Protein AF-A0A3B9PIR7-F1 (afdb_monomer)

Solvent-accessible surface area (backbone atoms only — not comparable to full-atom values): 10077 Å² total; per-residue (Å²): 109,66,64,75,76,60,50,92,58,45,81,42,47,51,90,46,69,70,57,52,53,54,52,47,62,72,46,40,85,74,32,78,89,48,90,33,73,44,80,39,46,47,68,60,40,56,48,48,56,42,52,54,45,38,51,50,47,37,39,29,26,54,31,34,53,49,38,59,48,19,64,75,73,74,49,60,49,67,60,51,41,52,62,55,22,70,40,82,92,65,32,71,71,61,47,67,54,66,62,50,86,52,36,73,58,45,60,51,38,41,50,50,50,45,50,52,30,52,76,72,74,39,88,55,65,68,55,54,49,33,51,52,48,30,62,52,30,58,46,46,64,58,53,51,52,22,56,75,59,76,30,66,76,65,49,66,92,60,88,79,88,78,89,80,77,35,55,50,88,98,54,83,55,71,74

Secondary structure (DSSP, 8-state):
-HHHHS-S-EEEE-S-HHHHHHHHHHHHHHHSSS--EEEE-HHHHHHHHHHHHHHHHHHHHHHHHHHHHHHHHT--HHHHHHHHHTSTTT-STT---SS---TTTHHHHHHHHHHHHHHTT---HHHHHHHHHHHHHHHHHHHHHHHHTTSSGGGTT--------SSSTT-----

pLDDT: mean 95.93, std 3.44, range [77.31, 98.69]

Mean predicted aligned error: 3.72 Å

Nearest PDB structures (foldseek):
  2y0c-assembly2_C  TM=9.720E-01  e=5.380E-18  Burkholderia cepacia
  2y0e-assembly1_C  TM=9.718E-01  e=9.552E-18  Burkholderia cepacia
  2y0e-assembly1_D  TM=9.723E-01  e=2.844E-17  Burkholderia cepacia
  3gg2-assembly1_D  TM=9.904E-01  e=7.994E-17  Porphyromonas gingivalis
  3gg2-assembly1_A  TM=9.908E-01  e=1.892E-16  Porphyromonas gingivalis

Structure (mmCIF, N/CA/C/O backbone):
data_AF-A0A3B9PIR7-F1
#
_entry.id   AF-A0A3B9PIR7-F1
#
loop_
_atom_site.group_PDB
_atom_site.id
_atom_site.type_symbol
_atom_site.label_atom_id
_atom_site.label_alt_id
_atom_site.label_comp_id
_atom_site.label_asym_id
_atom_site.label_entity_id
_atom_site.label_seq_id
_atom_site.pdbx_PDB_ins_code
_atom_site.Cartn_x
_atom_site.Cartn_y
_atom_site.Cartn_z
_atom_site.occupancy
_atom_site.B_iso_or_equiv
_atom_site.auth_seq_id
_atom_site.auth_comp_id
_atom_site.auth_asym_id
_atom_site.auth_atom_id
_atom_site.pdbx_PDB_model_num
ATOM 1 N N . VAL A 1 1 ? 14.258 11.961 -1.220 1.00 79.81 1 VAL A N 1
ATOM 2 C CA . VAL A 1 1 ? 15.704 11.982 -1.566 1.00 79.81 1 VAL A CA 1
ATOM 3 C C . VAL A 1 1 ? 16.405 10.695 -1.140 1.00 79.81 1 VAL A C 1
ATOM 5 O O . VAL A 1 1 ? 17.019 10.078 -1.998 1.00 79.81 1 VAL A O 1
ATOM 8 N N . GLY A 1 2 ? 16.275 10.247 0.118 1.00 88.31 2 GLY A N 1
ATOM 9 C CA . GLY A 1 2 ? 16.902 9.003 0.605 1.00 88.31 2 GLY A CA 1
ATOM 10 C C . GLY A 1 2 ? 16.645 7.773 -0.275 1.00 88.31 2 GLY A C 1
ATOM 11 O O . GLY A 1 2 ? 17.601 7.190 -0.775 1.00 88.31 2 GLY A O 1
ATOM 12 N N . ASP A 1 3 ? 15.376 7.461 -0.552 1.00 88.00 3 ASP A N 1
ATOM 13 C CA . ASP A 1 3 ? 14.978 6.298 -1.368 1.00 88.00 3 ASP A CA 1
ATOM 14 C C . ASP A 1 3 ? 15.551 6.320 -2.794 1.00 88.00 3 ASP A C 1
ATOM 16 O O . ASP A 1 3 ? 15.823 5.274 -3.374 1.00 88.00 3 ASP A O 1
ATOM 20 N N . PHE A 1 4 ? 15.754 7.513 -3.364 1.00 91.81 4 PHE A N 1
ATOM 21 C CA . PHE A 1 4 ? 16.355 7.664 -4.691 1.00 91.81 4 PHE A CA 1
ATOM 22 C C . PHE A 1 4 ? 17.873 7.458 -4.653 1.00 91.81 4 PHE A C 1
ATOM 24 O O . PHE A 1 4 ? 18.428 6.831 -5.546 1.00 91.81 4 PHE A O 1
ATOM 31 N N . LEU A 1 5 ? 18.547 7.977 -3.619 1.00 90.94 5 LEU A N 1
ATOM 32 C CA . LEU A 1 5 ? 20.002 7.862 -3.479 1.00 90.94 5 LEU A CA 1
ATOM 33 C C . LEU A 1 5 ? 20.456 6.469 -3.022 1.00 90.94 5 LEU A C 1
ATOM 35 O O . LEU A 1 5 ? 21.606 6.098 -3.245 1.00 90.94 5 LEU A O 1
ATOM 39 N N . LYS A 1 6 ? 19.574 5.708 -2.367 1.00 90.31 6 LYS A N 1
ATOM 40 C CA . LYS A 1 6 ? 19.835 4.349 -1.876 1.00 90.31 6 LYS A CA 1
ATOM 41 C C . LYS A 1 6 ? 18.678 3.409 -2.249 1.00 90.31 6 LYS A C 1
ATOM 43 O O . LYS A 1 6 ? 17.987 2.924 -1.356 1.00 90.31 6 LYS A O 1
ATOM 48 N N . PRO A 1 7 ? 18.441 3.156 -3.547 1.00 93.81 7 PRO A N 1
ATOM 49 C CA . PRO A 1 7 ? 17.314 2.339 -3.977 1.00 93.81 7 PRO A CA 1
ATOM 50 C C . PRO A 1 7 ? 17.585 0.864 -3.688 1.00 93.81 7 PRO A C 1
ATOM 52 O O . PRO A 1 7 ? 18.699 0.399 -3.912 1.00 93.81 7 PRO A O 1
ATOM 55 N N . ASP A 1 8 ? 16.583 0.085 -3.279 1.00 93.50 8 ASP A N 1
ATOM 56 C CA . ASP A 1 8 ? 16.753 -1.374 -3.132 1.00 93.50 8 ASP A CA 1
ATOM 57 C C . ASP A 1 8 ? 17.114 -2.043 -4.467 1.00 93.50 8 ASP A C 1
ATOM 59 O O . ASP A 1 8 ? 17.916 -2.970 -4.516 1.00 93.50 8 ASP A O 1
ATOM 63 N N . ARG A 1 9 ? 16.523 -1.541 -5.556 1.00 95.75 9 ARG A N 1
ATOM 64 C CA . ARG A 1 9 ? 16.697 -1.982 -6.944 1.00 95.75 9 ARG A CA 1
ATOM 65 C C . ARG A 1 9 ? 16.310 -0.863 -7.908 1.00 95.75 9 ARG A C 1
ATOM 67 O O . ARG A 1 9 ? 15.486 -0.014 -7.565 1.00 95.75 9 ARG A O 1
ATOM 74 N N . ILE A 1 10 ? 16.855 -0.902 -9.117 1.00 97.44 10 ILE A N 1
ATOM 75 C CA . ILE A 1 10 ? 16.561 0.013 -10.225 1.00 97.44 10 ILE A CA 1
ATOM 76 C C . ILE A 1 10 ? 16.001 -0.832 -11.372 1.00 97.44 10 ILE A C 1
ATOM 78 O O . ILE A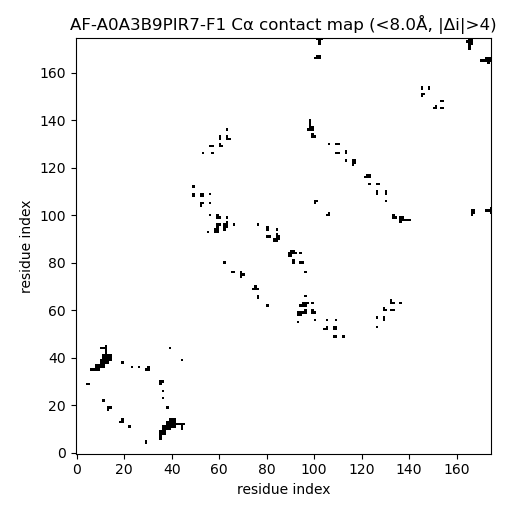 1 10 ? 16.698 -1.690 -11.900 1.00 97.44 10 ILE A O 1
ATOM 82 N N . ILE A 1 11 ? 14.741 -0.616 -11.751 1.00 98.19 11 ILE A N 1
ATOM 83 C CA . ILE A 1 11 ? 14.084 -1.367 -12.833 1.00 98.19 11 ILE A CA 1
ATOM 84 C C . ILE A 1 11 ? 14.142 -0.549 -14.121 1.00 98.19 11 ILE A C 1
ATOM 86 O O . ILE A 1 11 ? 13.707 0.602 -14.127 1.00 98.19 11 ILE A O 1
ATOM 90 N N . ILE A 1 12 ? 14.650 -1.139 -15.206 1.00 98.31 12 ILE A N 1
ATOM 91 C CA . ILE A 1 12 ? 14.784 -0.464 -16.502 1.00 98.31 12 ILE A CA 1
ATOM 92 C C . ILE A 1 12 ? 14.193 -1.334 -17.609 1.00 98.31 12 ILE A C 1
ATOM 94 O O . ILE A 1 12 ? 14.676 -2.430 -17.890 1.00 98.31 12 ILE A O 1
ATOM 98 N N . GLY A 1 13 ? 13.148 -0.817 -18.256 1.00 98.31 13 GLY A N 1
ATOM 99 C CA . GLY A 1 13 ? 12.504 -1.442 -19.407 1.00 98.31 13 GLY A CA 1
ATOM 100 C C . GLY A 1 13 ? 13.121 -0.970 -20.720 1.00 98.31 13 GLY A C 1
ATOM 101 O O . GLY A 1 13 ? 13.002 0.203 -21.062 1.00 98.31 13 GLY A O 1
ATOM 102 N N . THR A 1 14 ? 13.762 -1.854 -21.483 1.00 97.88 14 THR A N 1
ATOM 103 C CA . THR A 1 14 ? 14.281 -1.528 -22.821 1.00 97.88 14 THR A CA 1
ATOM 104 C C . THR A 1 14 ? 14.459 -2.780 -23.677 1.00 97.88 14 THR A C 1
ATOM 106 O O . THR A 1 14 ? 14.715 -3.867 -23.173 1.00 97.88 14 THR A O 1
ATOM 109 N N . ARG A 1 15 ? 14.340 -2.622 -24.999 1.00 95.94 15 ARG A N 1
ATOM 110 C CA . ARG A 1 15 ? 14.776 -3.621 -25.996 1.00 95.94 15 ARG A CA 1
ATOM 111 C C . ARG A 1 15 ? 15.986 -3.153 -26.811 1.00 95.94 15 ARG A C 1
ATOM 113 O O . ARG A 1 15 ? 16.498 -3.896 -27.638 1.00 95.94 15 ARG A O 1
ATOM 120 N N . SER A 1 16 ? 16.423 -1.908 -26.613 1.00 97.94 16 SER A N 1
ATOM 121 C CA . SER A 1 16 ? 17.550 -1.311 -27.328 1.00 97.94 16 SER A CA 1
ATOM 122 C C . SER A 1 16 ? 18.837 -1.529 -26.544 1.00 97.94 16 SER A C 1
ATOM 124 O O . SER A 1 16 ? 18.976 -1.003 -25.437 1.00 97.94 16 SER A O 1
ATOM 126 N N . ALA A 1 17 ? 19.789 -2.248 -27.144 1.00 97.00 17 ALA A N 1
ATOM 127 C CA . ALA A 1 17 ? 21.108 -2.480 -26.554 1.00 97.00 17 ALA A CA 1
ATOM 128 C C . ALA A 1 17 ? 21.843 -1.156 -26.278 1.00 97.00 17 ALA A C 1
ATOM 130 O O . ALA A 1 17 ? 22.407 -0.967 -25.205 1.00 97.00 17 ALA A O 1
ATOM 131 N N . LYS A 1 18 ? 21.728 -0.187 -27.198 1.00 97.88 18 LYS A N 1
ATOM 132 C CA . LYS A 1 18 ? 22.282 1.164 -27.029 1.00 97.88 18 LYS A CA 1
ATOM 133 C C . LYS A 1 18 ? 21.681 1.881 -25.818 1.00 97.88 18 LYS A C 1
ATOM 135 O O . LYS A 1 18 ? 22.400 2.523 -25.063 1.00 97.88 18 LYS A O 1
ATOM 140 N N . ALA A 1 19 ? 20.362 1.794 -25.628 1.00 97.62 19 ALA A N 1
ATOM 141 C CA . ALA A 1 19 ? 19.724 2.395 -24.459 1.00 97.62 19 ALA A CA 1
ATOM 142 C C . ALA A 1 19 ? 20.150 1.682 -23.169 1.00 97.62 19 ALA A C 1
ATOM 144 O O . ALA A 1 19 ? 20.436 2.343 -22.180 1.00 97.62 19 ALA A O 1
ATOM 145 N N . GLN A 1 20 ? 20.250 0.351 -23.185 1.00 97.25 20 GLN A N 1
ATOM 146 C CA . GLN A 1 20 ? 20.722 -0.429 -22.041 1.00 97.25 20 GLN A CA 1
ATOM 147 C C . GLN A 1 20 ? 22.139 -0.024 -21.609 1.00 97.25 20 GLN A C 1
ATOM 149 O O . GLN A 1 20 ? 22.366 0.194 -20.422 1.00 97.25 20 GLN A O 1
ATOM 154 N N . GLU A 1 21 ? 23.066 0.136 -22.556 1.00 97.06 21 GLU A N 1
ATOM 155 C CA . GLU A 1 21 ? 24.434 0.594 -22.287 1.00 97.06 21 GLU A CA 1
ATOM 156 C C . GLU A 1 21 ? 24.450 1.991 -21.651 1.00 97.06 21 GLU A C 1
ATOM 158 O O . GLU A 1 21 ? 25.035 2.181 -20.586 1.00 97.06 21 GLU A O 1
ATOM 163 N N . ARG A 1 22 ? 23.712 2.947 -22.230 1.00 97.88 22 ARG A N 1
ATOM 164 C CA . ARG A 1 22 ? 23.616 4.316 -21.694 1.00 97.88 22 ARG A CA 1
ATOM 165 C C . ARG A 1 22 ? 22.991 4.378 -20.307 1.00 97.88 22 ARG A C 1
ATOM 167 O O . ARG A 1 22 ? 23.442 5.144 -19.462 1.00 97.88 22 ARG A O 1
ATOM 174 N N . MET A 1 23 ? 21.969 3.569 -20.050 1.00 97.62 23 MET A N 1
ATOM 175 C CA . MET A 1 23 ? 21.345 3.511 -18.731 1.00 97.62 23 MET A CA 1
ATOM 176 C C . MET A 1 23 ? 22.249 2.829 -17.696 1.00 97.62 23 MET A C 1
ATOM 178 O O . MET A 1 23 ? 22.210 3.202 -16.524 1.00 97.62 23 MET A O 1
ATOM 182 N N . ARG A 1 24 ? 23.077 1.861 -18.113 1.00 95.38 24 ARG A N 1
ATOM 183 C CA . ARG A 1 24 ? 24.090 1.241 -17.247 1.00 95.38 24 ARG A CA 1
ATOM 184 C C . ARG A 1 24 ? 25.159 2.263 -16.853 1.00 95.38 24 ARG A C 1
ATOM 186 O O . ARG A 1 24 ? 25.457 2.357 -15.670 1.00 95.38 24 ARG A O 1
ATOM 193 N N . GLU A 1 25 ? 25.656 3.051 -17.807 1.00 95.81 25 GLU A N 1
ATOM 194 C CA . GLU A 1 25 ? 26.590 4.164 -17.567 1.00 95.81 25 GLU A CA 1
ATOM 195 C C . GLU A 1 25 ? 25.986 5.193 -16.594 1.00 95.81 25 GLU A C 1
ATOM 197 O O . GLU A 1 25 ? 26.584 5.521 -15.571 1.00 95.81 25 GLU A O 1
ATOM 202 N N . LEU A 1 26 ? 24.746 5.631 -16.843 1.00 96.75 26 LEU A N 1
ATOM 203 C CA . LEU A 1 26 ? 24.058 6.615 -16.001 1.00 96.75 26 LEU A CA 1
ATOM 204 C C . LEU A 1 26 ? 23.897 6.157 -14.541 1.00 96.75 26 LEU A C 1
ATOM 206 O O . LEU A 1 26 ? 24.065 6.956 -13.619 1.00 96.75 26 LEU A O 1
ATOM 210 N N . TYR A 1 27 ? 23.541 4.888 -14.320 1.00 96.31 27 TYR A N 1
ATOM 211 C CA . TYR A 1 27 ? 23.280 4.358 -12.979 1.00 96.31 27 TYR A CA 1
ATOM 212 C C . TYR A 1 27 ? 24.481 3.660 -12.331 1.00 96.31 27 TYR A C 1
ATOM 214 O O . TYR A 1 27 ? 24.372 3.225 -11.182 1.00 96.31 27 TYR A O 1
ATOM 222 N N . GLU A 1 28 ? 25.632 3.579 -12.998 1.00 93.56 28 GLU A N 1
ATOM 223 C CA . GLU A 1 28 ? 26.856 2.970 -12.462 1.00 93.56 28 GLU A CA 1
ATOM 224 C C . GLU A 1 28 ? 27.205 3.448 -11.035 1.00 93.56 28 GLU A C 1
ATOM 226 O O . GLU A 1 28 ? 27.468 2.592 -10.181 1.00 93.56 28 GLU A O 1
ATOM 231 N N . PRO A 1 29 ? 27.114 4.754 -10.684 1.00 92.75 29 PRO A N 1
ATOM 232 C CA . PRO A 1 29 ? 27.440 5.221 -9.334 1.00 92.75 29 PRO A CA 1
ATOM 233 C C . PRO A 1 29 ? 26.601 4.573 -8.222 1.00 92.75 29 PRO A C 1
ATOM 235 O O . PRO A 1 29 ? 27.077 4.440 -7.095 1.00 92.75 29 PRO A O 1
ATOM 238 N N . PHE A 1 30 ? 25.380 4.128 -8.535 1.00 90.88 30 PHE A N 1
ATOM 239 C CA . PHE A 1 30 ? 24.471 3.472 -7.591 1.00 90.88 30 PHE A CA 1
ATOM 240 C C . PHE A 1 30 ? 24.688 1.952 -7.495 1.00 90.88 30 PHE A C 1
ATOM 242 O O . PHE A 1 30 ? 24.167 1.321 -6.575 1.00 90.88 30 PHE A O 1
ATOM 249 N N . ASN A 1 31 ? 25.467 1.360 -8.409 1.00 87.81 31 ASN A N 1
ATOM 250 C CA . ASN A 1 31 ? 25.715 -0.086 -8.487 1.00 87.81 31 ASN A CA 1
ATOM 251 C C . ASN A 1 31 ? 27.107 -0.510 -7.973 1.00 87.81 31 ASN A C 1
ATOM 253 O O . ASN A 1 31 ? 27.417 -1.696 -7.982 1.00 87.81 31 ASN A O 1
ATOM 257 N N . ARG A 1 32 ? 27.944 0.422 -7.489 1.00 81.00 32 ARG A N 1
ATOM 258 C CA . ARG A 1 32 ? 29.348 0.144 -7.105 1.00 81.00 32 ARG A CA 1
ATOM 259 C C . ARG A 1 32 ? 29.530 -0.983 -6.084 1.00 81.00 32 ARG A C 1
ATOM 261 O O . ARG A 1 32 ? 30.510 -1.710 -6.156 1.00 81.00 32 ARG A O 1
ATOM 268 N N . ASN A 1 33 ? 28.602 -1.112 -5.135 1.00 77.31 33 ASN A N 1
ATOM 269 C CA . ASN A 1 33 ? 28.703 -2.112 -4.068 1.00 77.31 33 ASN A CA 1
ATOM 270 C C . ASN A 1 33 ? 27.910 -3.390 -4.373 1.00 77.31 33 ASN A C 1
ATOM 272 O O . ASN A 1 33 ? 28.247 -4.445 -3.856 1.00 77.31 33 ASN A O 1
ATOM 276 N N . HIS A 1 34 ? 26.815 -3.276 -5.128 1.00 84.12 34 HIS A N 1
ATOM 277 C CA . HIS A 1 34 ? 25.890 -4.366 -5.443 1.00 84.12 34 HIS A CA 1
ATOM 278 C C . HIS A 1 34 ? 25.212 -4.047 -6.779 1.00 84.12 34 HIS A C 1
ATOM 280 O O . HIS A 1 34 ? 24.760 -2.913 -6.964 1.00 84.12 34 HIS A O 1
ATOM 286 N N . GLU A 1 35 ? 25.087 -5.030 -7.675 1.00 89.06 35 GLU A N 1
ATO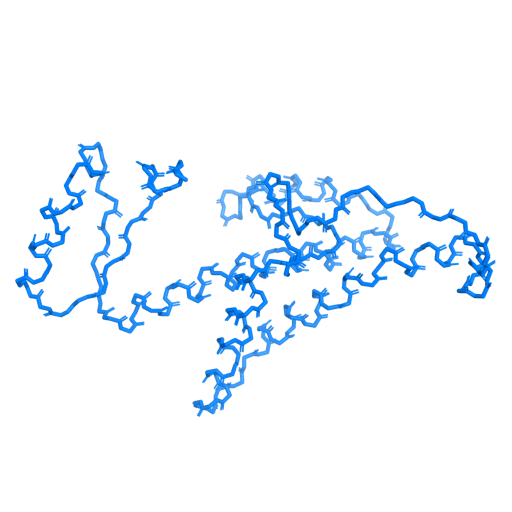M 287 C CA . GLU A 1 35 ? 24.276 -4.876 -8.886 1.00 89.06 35 GLU A CA 1
ATOM 288 C C . GLU A 1 35 ? 22.797 -4.768 -8.481 1.00 89.06 35 GLU A C 1
ATOM 290 O O . GLU A 1 35 ? 22.174 -5.728 -8.034 1.00 89.06 35 GLU A O 1
ATOM 295 N N . ARG A 1 36 ? 22.254 -3.552 -8.573 1.00 92.69 36 ARG A N 1
ATOM 296 C CA . ARG A 1 36 ? 20.866 -3.204 -8.225 1.00 92.69 36 ARG A CA 1
ATOM 297 C C . ARG A 1 36 ? 19.999 -3.009 -9.462 1.00 92.69 36 ARG A C 1
ATOM 299 O O . ARG A 1 36 ? 18.780 -2.914 -9.344 1.00 92.69 36 ARG A O 1
ATOM 306 N N . THR A 1 37 ? 20.618 -2.889 -10.633 1.00 95.94 37 THR A N 1
ATOM 307 C CA . THR A 1 37 ? 19.927 -2.592 -11.888 1.00 95.94 37 THR A CA 1
ATOM 308 C C . THR A 1 37 ? 19.426 -3.867 -12.538 1.00 95.94 37 THR A C 1
ATOM 310 O O . THR A 1 37 ? 20.197 -4.778 -12.814 1.00 95.94 37 THR A O 1
ATOM 313 N N . MET A 1 38 ? 18.131 -3.909 -12.821 1.00 96.62 38 MET A N 1
ATOM 314 C CA . MET A 1 38 ? 17.466 -5.029 -13.471 1.00 96.62 38 MET A CA 1
ATOM 315 C C . MET A 1 38 ? 16.918 -4.560 -14.814 1.00 96.62 38 MET A C 1
ATOM 317 O O . MET A 1 38 ? 16.012 -3.723 -14.871 1.00 96.62 38 MET A O 1
ATOM 321 N N . PHE A 1 39 ? 17.473 -5.107 -15.893 1.00 97.19 39 PHE A N 1
ATOM 322 C CA . PHE A 1 39 ? 16.979 -4.873 -17.243 1.00 97.19 39 PHE A CA 1
ATOM 323 C C . PHE A 1 39 ? 15.914 -5.905 -17.607 1.00 97.19 39 PHE A C 1
ATOM 325 O O . PHE A 1 39 ? 16.074 -7.096 -17.350 1.00 97.19 39 PHE A O 1
ATOM 332 N N . MET A 1 40 ? 14.830 -5.440 -18.217 1.00 98.12 40 MET A N 1
ATOM 333 C CA . MET A 1 40 ? 13.733 -6.266 -18.723 1.00 98.12 40 MET A CA 1
ATOM 334 C C . MET A 1 40 ? 13.081 -5.580 -19.926 1.00 98.12 40 MET A C 1
ATOM 336 O O . MET A 1 40 ? 13.462 -4.466 -20.293 1.00 98.12 40 MET A O 1
ATOM 340 N N . ASP A 1 41 ? 12.097 -6.216 -20.562 1.00 97.94 41 ASP A N 1
ATOM 341 C CA . ASP A 1 41 ? 11.338 -5.540 -21.611 1.00 97.94 41 ASP A CA 1
ATOM 342 C C . ASP A 1 41 ? 10.408 -4.460 -21.027 1.00 97.94 41 ASP A C 1
ATOM 344 O O . ASP A 1 41 ? 10.059 -4.470 -19.845 1.00 97.94 41 ASP A O 1
ATOM 348 N N . VAL A 1 42 ? 10.007 -3.511 -21.875 1.00 98.31 42 VAL A N 1
ATOM 349 C CA . VAL A 1 42 ? 9.232 -2.328 -21.468 1.00 98.31 42 VAL A CA 1
ATOM 350 C C . VAL A 1 42 ? 7.939 -2.708 -20.741 1.00 98.31 42 VAL A C 1
ATOM 352 O O . VAL A 1 42 ? 7.681 -2.173 -19.665 1.00 98.31 42 VAL A O 1
ATOM 355 N N . LYS A 1 43 ? 7.177 -3.681 -21.261 1.00 97.69 43 LYS A N 1
ATOM 356 C CA . LYS A 1 43 ? 5.888 -4.066 -20.667 1.00 97.69 43 LYS A CA 1
ATOM 357 C C . LYS A 1 43 ? 6.076 -4.706 -19.293 1.00 97.69 43 LYS A C 1
ATOM 359 O O . LYS A 1 43 ? 5.311 -4.425 -18.373 1.00 97.69 43 LYS A O 1
ATOM 364 N N . SER A 1 44 ? 7.117 -5.525 -19.129 1.00 98.31 44 SER A N 1
ATOM 365 C CA . SER A 1 44 ? 7.460 -6.117 -17.831 1.00 98.31 44 SER A CA 1
ATOM 366 C C . SER A 1 44 ? 7.860 -5.058 -16.800 1.00 98.31 44 SER A C 1
ATOM 368 O O . SER A 1 44 ? 7.446 -5.145 -15.643 1.00 98.31 44 SER A O 1
ATOM 370 N N . ALA A 1 45 ? 8.605 -4.022 -17.202 1.00 98.44 45 ALA A N 1
ATOM 371 C CA . ALA A 1 45 ? 8.973 -2.923 -16.306 1.00 98.44 45 ALA A CA 1
ATOM 372 C C . ALA A 1 45 ? 7.750 -2.101 -15.865 1.00 98.44 45 ALA A C 1
ATOM 374 O O . ALA A 1 45 ? 7.606 -1.795 -14.678 1.00 98.44 45 ALA A O 1
ATOM 375 N N . GLU A 1 46 ? 6.846 -1.791 -16.798 1.00 98.00 46 GLU A N 1
ATOM 376 C CA . GLU A 1 46 ? 5.583 -1.099 -16.514 1.00 98.00 46 GLU A CA 1
ATOM 377 C C . GLU A 1 46 ? 4.719 -1.904 -15.536 1.00 98.00 46 GLU A C 1
ATOM 379 O O . GLU A 1 46 ? 4.308 -1.387 -14.493 1.00 98.00 46 GLU A O 1
ATOM 384 N N . LEU A 1 47 ? 4.505 -3.194 -15.816 1.00 97.69 47 LEU A N 1
ATOM 385 C CA . LEU A 1 47 ? 3.706 -4.066 -14.957 1.00 97.69 47 LEU A CA 1
ATOM 386 C C . LEU A 1 47 ? 4.339 -4.251 -13.573 1.00 97.69 47 LEU A C 1
ATOM 388 O O . LEU A 1 47 ? 3.623 -4.251 -12.573 1.00 97.69 47 LEU A O 1
ATOM 392 N N . THR A 1 48 ? 5.670 -4.334 -13.486 1.00 98.44 48 THR A N 1
ATOM 393 C CA . THR A 1 48 ? 6.397 -4.440 -12.208 1.00 98.44 48 THR A CA 1
ATOM 394 C C . THR A 1 48 ? 6.046 -3.290 -11.263 1.00 98.44 48 THR A C 1
ATOM 396 O O . THR A 1 48 ? 5.897 -3.507 -10.057 1.00 98.44 48 THR A O 1
ATOM 399 N N . LYS A 1 49 ? 5.852 -2.068 -11.782 1.00 97.56 49 LYS A N 1
ATOM 400 C CA . LYS A 1 49 ? 5.468 -0.923 -10.948 1.00 97.56 49 LYS A CA 1
ATOM 401 C C . LYS A 1 49 ? 4.078 -1.102 -10.333 1.00 97.56 49 LYS A C 1
ATOM 403 O O . LYS A 1 49 ? 3.916 -0.882 -9.129 1.00 97.56 49 LYS A O 1
ATOM 408 N N . TYR A 1 50 ? 3.102 -1.510 -11.140 1.00 97.50 50 TYR A N 1
ATOM 409 C CA . TYR A 1 50 ? 1.740 -1.758 -10.668 1.00 97.50 50 TYR A CA 1
ATOM 410 C C . TYR A 1 50 ? 1.685 -2.948 -9.709 1.00 97.50 50 TYR A C 1
ATOM 412 O O . TYR A 1 50 ? 1.107 -2.834 -8.630 1.00 97.50 50 TYR A O 1
ATOM 420 N N . ALA A 1 51 ? 2.355 -4.052 -10.047 1.00 97.81 51 ALA A N 1
ATOM 421 C CA . ALA A 1 51 ? 2.404 -5.258 -9.228 1.00 97.81 51 ALA A CA 1
ATOM 422 C C . ALA A 1 51 ? 3.015 -4.992 -7.842 1.00 97.81 51 ALA A C 1
ATOM 424 O O . ALA A 1 51 ? 2.469 -5.436 -6.834 1.00 97.81 51 ALA A O 1
ATOM 425 N N . ALA A 1 52 ? 4.102 -4.215 -7.765 1.00 98.00 52 ALA A N 1
ATOM 426 C CA . ALA A 1 52 ? 4.722 -3.862 -6.489 1.00 98.00 52 ALA A CA 1
ATOM 427 C C . ALA A 1 52 ? 3.772 -3.054 -5.587 1.00 98.00 52 ALA A C 1
ATOM 429 O O . ALA A 1 52 ? 3.611 -3.378 -4.411 1.00 98.00 52 ALA A O 1
ATOM 430 N N . ASN A 1 53 ? 3.110 -2.028 -6.131 1.00 97.69 53 ASN A N 1
ATOM 431 C CA . ASN A 1 53 ? 2.161 -1.220 -5.362 1.00 97.69 53 ASN A CA 1
ATOM 432 C C . ASN A 1 53 ? 0.917 -2.031 -4.958 1.00 97.69 53 ASN A C 1
ATOM 434 O O . ASN A 1 53 ? 0.472 -1.927 -3.814 1.00 97.69 53 ASN A O 1
ATOM 438 N N . ALA A 1 54 ? 0.401 -2.881 -5.850 1.00 97.88 54 ALA A N 1
ATOM 439 C CA . ALA A 1 54 ? -0.723 -3.767 -5.559 1.00 97.88 54 ALA A CA 1
ATOM 440 C C . ALA A 1 54 ? -0.391 -4.783 -4.458 1.00 97.88 54 ALA A C 1
ATOM 442 O O . ALA A 1 54 ? -1.203 -4.992 -3.558 1.00 97.88 54 ALA A O 1
ATOM 443 N N . MET A 1 55 ? 0.815 -5.360 -4.461 1.00 98.38 55 MET A N 1
ATOM 444 C CA . MET A 1 55 ? 1.261 -6.275 -3.407 1.00 98.38 55 MET A CA 1
ATOM 445 C C . MET A 1 55 ? 1.314 -5.578 -2.041 1.00 98.38 55 MET A C 1
ATOM 447 O O . MET A 1 55 ? 0.795 -6.102 -1.058 1.00 98.38 55 MET A O 1
ATOM 451 N N . LEU A 1 56 ? 1.873 -4.366 -1.965 1.00 98.19 56 LEU A N 1
ATOM 452 C CA . LEU A 1 56 ? 1.927 -3.604 -0.711 1.00 98.19 56 LEU A CA 1
ATOM 453 C C . LEU A 1 56 ? 0.524 -3.231 -0.201 1.00 98.19 56 LEU A C 1
ATOM 455 O O . LEU A 1 56 ? 0.245 -3.388 0.987 1.00 98.19 56 LEU A O 1
ATOM 459 N N . ALA A 1 57 ? -0.376 -2.806 -1.093 1.00 98.25 57 ALA A N 1
ATOM 460 C CA . ALA A 1 57 ? -1.777 -2.545 -0.756 1.00 98.25 57 ALA A CA 1
ATOM 461 C C . ALA A 1 57 ? -2.508 -3.815 -0.280 1.00 98.25 57 ALA A C 1
ATOM 463 O O . ALA A 1 57 ? -3.326 -3.754 0.644 1.00 98.25 57 ALA A O 1
ATOM 464 N N . THR A 1 58 ? -2.175 -4.967 -0.870 1.00 98.56 58 THR A N 1
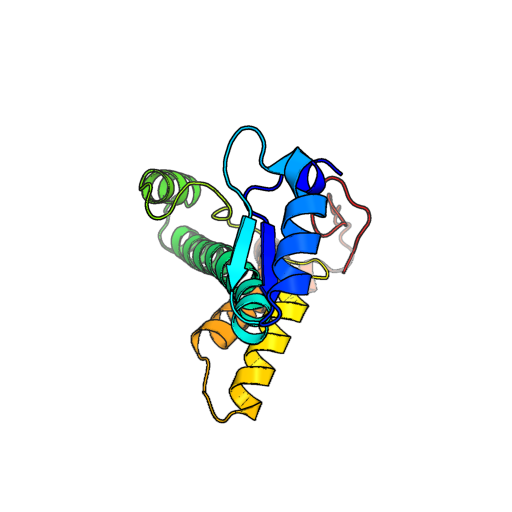ATOM 465 C CA . THR A 1 58 ? -2.701 -6.279 -0.473 1.00 98.56 58 THR A CA 1
ATOM 466 C C . THR A 1 58 ? -2.269 -6.631 0.943 1.00 98.56 58 THR A C 1
ATOM 468 O O . THR A 1 58 ? -3.127 -6.957 1.757 1.00 98.56 58 THR A O 1
ATOM 471 N N . LYS A 1 59 ? -0.977 -6.492 1.282 1.00 98.56 59 LYS A N 1
ATOM 472 C CA . LYS A 1 59 ? -0.473 -6.758 2.643 1.00 98.56 59 LYS A CA 1
ATOM 473 C C . LYS A 1 59 ? -1.201 -5.921 3.699 1.00 98.56 59 LYS A C 1
ATOM 475 O O . LYS A 1 59 ? -1.634 -6.462 4.713 1.00 98.56 59 LYS A O 1
ATOM 480 N N . ILE A 1 60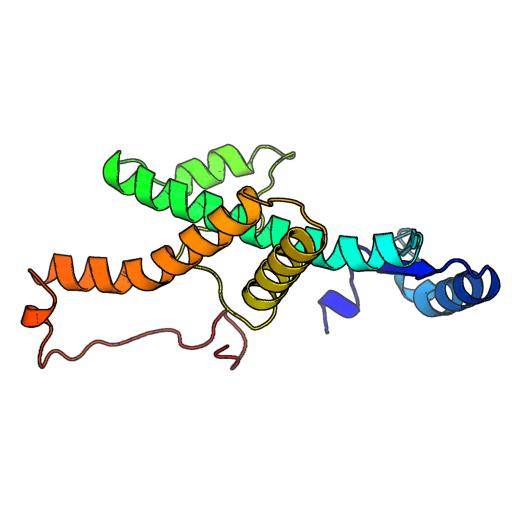 ? -1.392 -4.625 3.437 1.00 98.44 60 ILE A N 1
ATOM 481 C CA . ILE A 1 60 ? -2.112 -3.726 4.352 1.00 98.44 60 ILE A CA 1
ATOM 482 C C . ILE A 1 60 ? -3.575 -4.158 4.503 1.00 98.44 60 ILE A C 1
ATOM 484 O O . ILE A 1 60 ? -4.080 -4.261 5.617 1.00 98.44 60 ILE A O 1
ATOM 488 N N . SER A 1 61 ? -4.264 -4.420 3.391 1.00 98.56 61 SER A N 1
ATOM 489 C CA . SER A 1 61 ? -5.688 -4.781 3.418 1.00 98.56 61 SER A CA 1
ATOM 490 C C . SER A 1 61 ? -5.918 -6.123 4.102 1.00 98.56 61 SER A C 1
ATOM 492 O O . SER A 1 61 ? -6.817 -6.239 4.926 1.00 98.56 61 SER A O 1
ATOM 494 N N . PHE A 1 62 ? -5.054 -7.101 3.836 1.00 98.69 62 PHE A N 1
ATOM 495 C CA . PHE A 1 62 ? -5.072 -8.394 4.508 1.00 98.69 62 PHE A CA 1
ATOM 496 C C . PHE A 1 62 ? -4.926 -8.239 6.028 1.00 98.69 62 PHE A C 1
ATOM 498 O O . PHE A 1 62 ? -5.730 -8.773 6.786 1.00 98.69 62 PHE A O 1
ATOM 505 N N . MET A 1 63 ? -3.962 -7.433 6.486 1.00 98.69 63 MET A N 1
ATOM 506 C CA . MET A 1 63 ? -3.787 -7.182 7.919 1.00 98.69 63 MET A CA 1
ATOM 507 C C . MET A 1 63 ? -4.950 -6.416 8.545 1.00 98.69 63 MET A C 1
ATOM 509 O O . MET A 1 63 ? -5.310 -6.700 9.682 1.00 98.69 63 MET A O 1
ATOM 513 N N . ASN A 1 64 ? -5.568 -5.483 7.820 1.00 98.56 64 ASN A N 1
ATOM 514 C CA . ASN A 1 64 ? -6.776 -4.797 8.283 1.00 98.56 64 ASN A CA 1
ATOM 515 C C . ASN A 1 64 ? -7.954 -5.761 8.455 1.00 98.56 64 ASN A C 1
ATOM 517 O O . ASN A 1 64 ? -8.686 -5.666 9.439 1.00 98.56 64 ASN A O 1
ATOM 521 N N . GLU A 1 65 ? -8.132 -6.701 7.526 1.00 98.19 65 GLU A N 1
ATOM 522 C CA . GLU A 1 65 ? -9.170 -7.725 7.634 1.00 98.19 65 GLU A CA 1
ATOM 523 C C . GLU A 1 65 ? -8.934 -8.630 8.849 1.00 98.19 65 GLU A C 1
ATOM 525 O O . GLU A 1 65 ? -9.841 -8.809 9.664 1.00 98.19 65 GLU A O 1
ATOM 530 N N . LEU A 1 66 ? -7.693 -9.088 9.050 1.00 98.38 66 LEU A N 1
ATOM 531 C CA . LEU A 1 66 ? -7.317 -9.852 10.239 1.00 98.38 66 LEU A CA 1
ATOM 532 C C . LEU A 1 66 ? -7.482 -9.055 11.537 1.00 98.38 66 LEU A C 1
ATOM 534 O O . LEU A 1 66 ? -7.906 -9.629 12.533 1.00 98.38 66 LEU A O 1
ATOM 538 N N . ALA A 1 67 ? -7.198 -7.750 11.545 1.00 98.44 67 ALA A N 1
ATOM 539 C CA . ALA A 1 67 ? -7.397 -6.901 12.721 1.00 98.44 67 ALA A CA 1
ATOM 540 C C . ALA A 1 67 ? -8.869 -6.858 13.142 1.00 98.44 67 ALA A C 1
ATOM 542 O O . ALA A 1 67 ? -9.193 -7.035 14.315 1.00 98.44 67 ALA A O 1
ATOM 543 N N . ASN A 1 68 ? -9.768 -6.696 12.170 1.00 97.62 68 ASN A N 1
ATOM 544 C CA . ASN A 1 68 ? -11.203 -6.695 12.428 1.00 97.62 68 ASN A CA 1
ATOM 545 C C . ASN A 1 68 ? -11.681 -8.061 12.955 1.00 97.62 68 ASN A C 1
ATOM 547 O O . ASN A 1 68 ? -12.532 -8.113 13.840 1.00 97.62 68 ASN A O 1
ATOM 551 N N . MET A 1 69 ? -11.122 -9.167 12.448 1.00 97.81 69 MET A N 1
ATOM 552 C CA . MET A 1 69 ? -11.405 -10.511 12.967 1.00 97.81 69 MET A CA 1
ATOM 553 C C . MET A 1 69 ? -10.853 -10.711 14.381 1.00 97.81 69 MET A C 1
ATOM 555 O O . MET A 1 69 ? -11.552 -11.252 15.235 1.00 97.81 69 MET A O 1
ATOM 559 N N . ALA A 1 70 ? -9.625 -10.260 14.642 1.00 98.19 70 ALA A N 1
ATOM 560 C CA . ALA A 1 70 ? -8.966 -10.384 15.936 1.00 98.19 70 ALA A CA 1
ATOM 561 C C . ALA A 1 70 ? -9.786 -9.709 17.046 1.00 98.19 70 ALA A C 1
ATOM 563 O O . ALA A 1 70 ? -9.981 -10.303 18.102 1.00 98.19 70 ALA A O 1
ATOM 564 N N . GLU A 1 71 ? -10.376 -8.543 16.771 1.00 96.19 71 GLU A N 1
ATOM 565 C CA . GLU A 1 71 ? -11.280 -7.865 17.710 1.00 96.19 71 GLU A CA 1
ATOM 566 C C . GLU A 1 71 ? -12.512 -8.694 18.088 1.00 96.19 71 GLU A C 1
ATOM 568 O O . GLU A 1 71 ? -12.941 -8.661 19.238 1.00 96.19 71 GLU A O 1
ATOM 573 N N . ILE A 1 72 ? -13.087 -9.434 17.137 1.00 96.81 72 ILE A N 1
ATOM 574 C CA . ILE A 1 72 ? -14.263 -10.284 17.377 1.00 96.81 72 ILE A CA 1
ATOM 575 C C . ILE A 1 72 ? -13.859 -11.556 18.128 1.00 96.81 72 ILE A C 1
ATOM 577 O O . ILE A 1 72 ? -14.586 -12.025 19.000 1.00 96.81 72 ILE A O 1
ATOM 581 N N . LEU A 1 73 ? -12.693 -12.106 17.793 1.00 97.69 73 LEU A N 1
ATOM 582 C CA . LEU A 1 73 ? -12.158 -13.331 18.384 1.00 97.69 73 LEU A CA 1
ATOM 583 C C . LEU A 1 73 ? -11.538 -13.116 19.773 1.00 97.69 73 LEU A C 1
ATOM 585 O O . LEU A 1 73 ? -11.243 -14.093 20.455 1.00 97.69 73 LEU A O 1
ATOM 589 N N . GLY A 1 74 ? -11.315 -11.865 20.190 1.00 97.44 74 GLY A N 1
ATOM 590 C CA . GLY A 1 74 ? -10.577 -11.546 21.415 1.00 97.44 74 GLY A CA 1
ATOM 591 C C . GLY A 1 74 ? -9.070 -11.808 21.305 1.00 97.44 74 GLY A C 1
ATOM 592 O O . GLY A 1 74 ? -8.419 -12.075 22.311 1.00 97.44 74 GLY A O 1
ATOM 593 N N . ALA A 1 75 ? -8.517 -11.758 20.091 1.00 98.44 75 ALA A N 1
ATOM 594 C CA . ALA A 1 75 ? -7.092 -11.919 19.821 1.00 98.44 75 ALA A CA 1
ATOM 595 C C . ALA A 1 75 ? -6.380 -10.560 19.686 1.00 98.44 75 ALA A C 1
ATOM 597 O O . ALA A 1 75 ? -6.986 -9.560 19.301 1.00 98.44 75 ALA A O 1
ATOM 598 N N . ASP A 1 76 ? -5.070 -10.538 19.948 1.00 98.25 76 ASP A N 1
ATOM 599 C CA . ASP A 1 76 ? -4.221 -9.363 19.727 1.00 98.25 76 ASP A CA 1
ATOM 600 C C . ASP A 1 76 ? -3.584 -9.410 18.329 1.00 98.25 76 ASP A C 1
ATOM 602 O O . ASP A 1 76 ? -2.760 -10.277 18.022 1.00 98.25 76 ASP A O 1
ATOM 606 N N . ILE A 1 77 ? -3.957 -8.457 17.471 1.00 98.31 77 ILE A N 1
ATOM 607 C CA . ILE A 1 77 ? -3.430 -8.369 16.108 1.00 98.31 77 ILE A CA 1
ATOM 608 C C . ILE A 1 77 ? -1.932 -8.044 16.061 1.00 98.31 77 ILE A C 1
ATOM 610 O O . ILE A 1 77 ? -1.261 -8.439 15.108 1.00 98.31 77 ILE A O 1
ATOM 614 N N . GLU A 1 78 ? -1.371 -7.377 17.071 1.00 98.25 78 GLU A N 1
ATOM 615 C CA . GLU A 1 78 ? 0.065 -7.095 17.119 1.00 98.25 78 GLU A CA 1
ATOM 616 C C . GLU A 1 78 ? 0.880 -8.354 17.418 1.00 98.25 78 GLU A C 1
ATOM 618 O O . GLU A 1 78 ? 1.945 -8.548 16.824 1.00 98.25 78 GLU A O 1
ATOM 623 N N . GLU A 1 79 ? 0.366 -9.252 18.260 1.00 98.56 79 GLU A N 1
ATOM 624 C CA . GLU A 1 79 ? 0.975 -10.568 18.479 1.00 98.56 79 GLU A CA 1
ATOM 625 C C . GLU A 1 79 ? 0.884 -11.433 17.215 1.00 98.56 79 GLU A C 1
ATOM 627 O O . GLU A 1 79 ? 1.882 -12.029 16.801 1.00 98.56 79 GLU A O 1
ATOM 632 N N . VAL A 1 80 ? -0.258 -11.414 16.516 1.00 98.50 80 VAL A N 1
ATOM 633 C CA . VAL A 1 80 ? -0.404 -12.079 15.207 1.00 98.50 80 VAL A CA 1
ATOM 634 C C . VAL A 1 80 ? 0.589 -11.510 14.188 1.00 98.50 80 VAL A C 1
ATOM 636 O O . VAL A 1 80 ? 1.279 -12.273 13.509 1.00 98.50 80 VAL A O 1
ATOM 639 N N . ARG A 1 81 ? 0.720 -10.179 14.101 1.00 98.50 81 ARG A N 1
ATOM 640 C CA . ARG A 1 81 ? 1.664 -9.500 13.201 1.00 98.50 81 ARG A CA 1
ATOM 641 C C . ARG A 1 81 ? 3.108 -9.915 13.479 1.00 98.50 81 ARG A C 1
ATOM 643 O O . ARG A 1 81 ? 3.851 -10.169 12.531 1.00 98.50 81 ARG A O 1
ATOM 650 N N . LYS A 1 82 ? 3.521 -9.978 14.752 1.00 98.38 82 LYS A N 1
ATOM 651 C CA . LYS A 1 82 ? 4.858 -10.460 15.145 1.00 98.38 82 LYS A CA 1
ATOM 652 C C . LYS A 1 82 ? 5.055 -11.920 14.737 1.00 98.38 82 LYS A C 1
ATOM 654 O O . LYS A 1 82 ? 6.079 -12.233 14.136 1.00 98.38 82 LYS A O 1
ATOM 659 N N . GLY A 1 83 ? 4.064 -12.773 15.004 1.00 98.50 83 GLY A N 1
ATOM 660 C CA . GLY A 1 83 ? 4.096 -14.194 14.665 1.00 98.50 83 GLY A CA 1
ATOM 661 C C . GLY A 1 83 ? 4.296 -14.443 13.170 1.00 98.50 83 GLY A C 1
ATOM 662 O O . GLY A 1 83 ? 5.235 -15.136 12.787 1.00 98.50 83 GLY A O 1
ATOM 663 N N . ILE A 1 84 ? 3.471 -13.834 12.311 1.00 98.25 84 ILE A N 1
ATOM 664 C CA . ILE A 1 84 ? 3.596 -14.022 10.854 1.00 98.25 84 ILE A CA 1
ATOM 665 C C . ILE A 1 84 ? 4.797 -13.270 10.266 1.00 98.25 84 ILE A C 1
ATOM 667 O O . ILE A 1 84 ? 5.390 -13.720 9.290 1.00 98.25 84 ILE A O 1
ATOM 671 N N . GLY A 1 85 ? 5.172 -12.124 10.843 1.00 98.25 85 GLY A N 1
ATOM 672 C CA . GLY A 1 85 ? 6.281 -11.301 10.359 1.00 98.25 85 GLY A CA 1
ATOM 673 C C . GLY A 1 85 ? 7.654 -11.934 10.586 1.00 98.25 85 GLY A C 1
ATOM 674 O O . GLY A 1 85 ? 8.589 -11.619 9.851 1.00 98.25 85 GLY A O 1
ATOM 675 N N . ALA A 1 86 ? 7.766 -12.839 11.566 1.00 98.19 86 ALA A N 1
ATOM 676 C CA . ALA A 1 86 ? 8.972 -13.620 11.829 1.00 98.19 86 ALA A CA 1
ATOM 677 C C . ALA A 1 86 ? 9.300 -14.616 10.707 1.00 98.19 86 ALA A C 1
ATOM 679 O O . ALA A 1 86 ? 10.453 -15.030 10.582 1.00 98.19 86 ALA A O 1
ATOM 680 N N . ASP A 1 87 ? 8.321 -14.972 9.872 1.00 98.50 87 ASP A N 1
ATOM 681 C CA . ASP A 1 87 ? 8.569 -15.756 8.671 1.00 98.50 87 ASP A CA 1
ATOM 682 C C . ASP A 1 87 ? 9.258 -14.878 7.606 1.00 98.50 87 ASP A C 1
ATOM 684 O O . ASP A 1 87 ? 8.650 -13.921 7.106 1.00 98.50 87 ASP A O 1
ATOM 688 N N . PRO A 1 88 ? 10.505 -15.187 7.197 1.00 97.06 88 PRO A N 1
ATOM 689 C CA . PRO A 1 88 ? 11.252 -14.371 6.240 1.00 97.06 88 PRO A CA 1
ATOM 690 C C . PRO A 1 88 ? 10.607 -14.316 4.849 1.00 97.06 88 PRO A C 1
ATOM 692 O O . PRO A 1 88 ? 10.921 -13.419 4.069 1.00 97.06 88 PRO A O 1
ATOM 695 N N . ARG A 1 89 ? 9.686 -15.234 4.527 1.00 97.75 89 ARG A N 1
ATOM 696 C CA . ARG A 1 89 ? 8.915 -15.213 3.274 1.00 97.75 89 ARG A CA 1
ATOM 697 C C . ARG A 1 89 ? 7.840 -14.120 3.277 1.00 97.75 89 ARG A C 1
ATOM 699 O O . ARG A 1 89 ? 7.415 -13.690 2.208 1.00 97.75 89 ARG A O 1
ATOM 706 N N . ILE A 1 90 ? 7.404 -13.672 4.459 1.00 97.50 90 ILE A N 1
ATOM 707 C CA . ILE A 1 90 ? 6.399 -12.614 4.657 1.00 97.50 90 ILE A CA 1
ATOM 708 C C . ILE A 1 90 ? 7.085 -11.287 5.008 1.00 97.50 90 ILE A C 1
ATOM 710 O O . ILE A 1 90 ? 6.818 -10.251 4.380 1.00 97.50 90 ILE A O 1
ATOM 714 N N . GLY A 1 91 ? 7.966 -11.326 6.012 1.00 97.56 91 GLY A N 1
ATOM 715 C CA . GLY A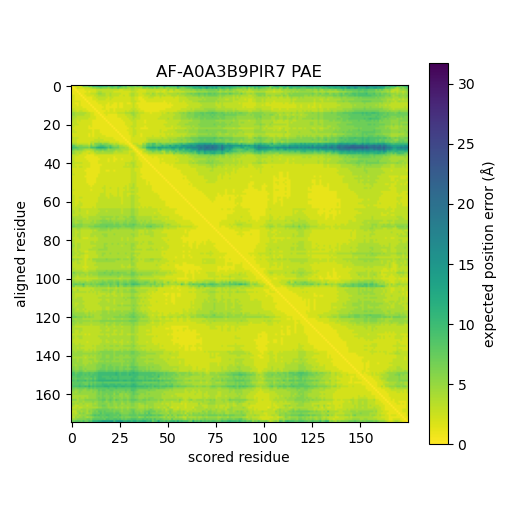 1 91 ? 8.703 -10.186 6.549 1.00 97.56 91 GLY A CA 1
ATOM 716 C C . GLY A 1 91 ? 7.843 -9.153 7.291 1.00 97.56 91 GLY A C 1
ATOM 717 O O . GLY A 1 91 ? 6.628 -9.058 7.125 1.00 97.56 91 GLY A O 1
ATOM 718 N N . TYR A 1 92 ? 8.503 -8.305 8.083 1.00 97.50 92 TYR A N 1
ATOM 719 C CA . TYR A 1 92 ? 7.849 -7.342 8.983 1.00 97.50 92 TYR A CA 1
ATOM 720 C C . TYR A 1 92 ? 7.309 -6.068 8.320 1.00 97.50 92 TYR A C 1
ATOM 722 O O . TYR A 1 92 ? 6.557 -5.312 8.935 1.00 97.50 92 TYR A O 1
ATOM 730 N N . HIS A 1 93 ? 7.704 -5.781 7.083 1.00 97.38 93 HIS A N 1
ATOM 731 C CA . HIS A 1 93 ? 7.350 -4.523 6.431 1.00 97.38 93 HIS A CA 1
ATOM 732 C C . HIS A 1 93 ? 5.939 -4.563 5.835 1.00 97.38 93 HIS A C 1
ATOM 734 O O . HIS A 1 93 ? 5.548 -5.558 5.223 1.00 97.38 93 HIS A O 1
ATOM 740 N N . PHE A 1 94 ? 5.209 -3.445 5.940 1.00 97.06 94 PHE A N 1
ATOM 741 C CA . PHE A 1 94 ? 3.877 -3.254 5.341 1.00 97.06 94 PHE A CA 1
ATOM 742 C C . PHE A 1 94 ? 2.785 -4.215 5.850 1.00 97.06 94 PHE A C 1
ATOM 744 O O . PHE A 1 94 ? 1.807 -4.462 5.151 1.00 97.06 94 PHE A O 1
ATOM 751 N N . ILE A 1 95 ? 2.924 -4.727 7.076 1.00 98.00 95 ILE A N 1
ATOM 752 C CA . ILE A 1 95 ? 1.909 -5.564 7.742 1.00 98.00 95 ILE A CA 1
ATOM 753 C C . ILE A 1 95 ? 1.312 -4.894 8.989 1.00 98.00 95 ILE A C 1
ATOM 755 O O . ILE A 1 95 ? 0.889 -5.569 9.917 1.00 98.00 95 ILE A O 1
ATOM 759 N N . TYR A 1 96 ? 1.295 -3.562 9.035 1.00 97.94 96 TYR A N 1
ATOM 760 C CA . TYR A 1 96 ? 0.669 -2.821 10.131 1.00 97.94 96 TYR A CA 1
ATOM 761 C C . TYR A 1 96 ? -0.807 -2.565 9.802 1.00 97.94 96 TYR A C 1
ATOM 763 O O . TYR A 1 96 ? -1.077 -1.892 8.801 1.00 97.94 96 TYR A O 1
ATOM 771 N N . PRO A 1 97 ? -1.756 -3.090 10.594 1.00 97.19 97 PRO A N 1
ATOM 772 C CA . PRO A 1 97 ? -3.159 -2.725 10.455 1.00 97.19 97 PRO A CA 1
ATOM 773 C C . PRO A 1 97 ? -3.400 -1.284 10.934 1.00 97.19 97 PRO A C 1
ATOM 775 O O . PRO A 1 97 ? -2.614 -0.718 11.693 1.00 97.19 97 PRO A O 1
ATOM 778 N N . GLY A 1 98 ? -4.499 -0.674 10.498 1.00 95.75 98 GLY A N 1
ATOM 779 C CA . GLY A 1 98 ? -4.850 0.698 10.861 1.00 95.75 98 GLY A CA 1
ATOM 780 C C . GLY A 1 98 ? -6.163 1.167 10.239 1.00 95.75 98 GLY A C 1
ATOM 781 O O . GLY A 1 98 ? -7.066 0.375 9.979 1.00 95.75 98 GLY A O 1
ATOM 782 N N . CYS A 1 99 ? -6.275 2.468 9.973 1.00 96.38 99 CYS A N 1
ATOM 783 C CA . CYS A 1 99 ? -7.462 3.101 9.379 1.00 96.38 99 CYS A CA 1
ATOM 784 C C . CYS A 1 99 ? -7.503 3.044 7.837 1.00 96.38 99 CYS A C 1
ATOM 786 O O . CYS A 1 99 ? -8.202 3.829 7.198 1.00 96.38 99 CYS A O 1
ATOM 788 N N . GLY A 1 100 ? -6.778 2.095 7.239 1.00 96.56 100 GLY A N 1
ATOM 789 C CA . GLY A 1 100 ? -6.629 1.958 5.790 1.00 96.56 100 GLY A CA 1
ATOM 790 C C . GLY A 1 100 ? -5.416 2.707 5.231 1.00 96.56 100 GLY A C 1
ATOM 791 O O . GLY A 1 100 ? -4.737 3.456 5.929 1.00 96.56 100 GLY A O 1
ATOM 792 N N . TYR A 1 101 ? -5.125 2.477 3.952 1.00 97.31 101 TYR A N 1
ATOM 793 C CA . TYR A 1 101 ? -4.122 3.222 3.198 1.00 97.31 101 TYR A CA 1
ATOM 794 C C . TYR A 1 101 ? -4.759 4.365 2.394 1.00 97.31 101 TYR A C 1
ATOM 796 O O . TYR A 1 101 ? -5.887 4.264 1.892 1.00 97.31 101 TYR A O 1
ATOM 804 N N . GLY A 1 102 ? -3.988 5.438 2.225 1.00 94.19 102 GLY A N 1
ATOM 805 C CA . GLY A 1 102 ? -4.306 6.590 1.381 1.00 94.19 102 GLY A CA 1
ATOM 806 C C . GLY A 1 102 ? -3.132 6.978 0.483 1.00 94.19 102 GLY A C 1
ATOM 807 O O . GLY A 1 102 ? -2.332 6.124 0.081 1.00 94.19 102 GLY A O 1
ATOM 808 N N . GLY A 1 103 ? -3.022 8.270 0.195 1.00 92.88 103 GLY A N 1
ATOM 809 C CA . GLY A 1 103 ? -2.015 8.847 -0.678 1.00 92.88 103 GLY A CA 1
ATOM 810 C C . GLY A 1 103 ? -2.363 8.671 -2.149 1.00 92.88 103 GLY A C 1
ATOM 811 O O . GLY A 1 103 ? -3.214 7.879 -2.541 1.00 92.88 103 GLY A O 1
ATOM 812 N N . SER A 1 104 ? -1.620 9.361 -3.010 1.00 89.31 104 SER A N 1
ATOM 813 C CA . SER A 1 104 ? -1.882 9.314 -4.454 1.00 89.31 104 SER A CA 1
ATOM 814 C C . SER A 1 104 ? -1.527 7.991 -5.124 1.00 89.31 104 SER A C 1
ATOM 816 O O . SER A 1 104 ? -2.008 7.722 -6.215 1.00 89.31 104 SER A O 1
ATOM 818 N N . CYS A 1 105 ? -0.640 7.182 -4.542 1.00 92.12 105 CYS A N 1
ATOM 819 C CA . CYS A 1 105 ? -0.048 6.052 -5.260 1.00 92.12 105 CYS A CA 1
ATOM 820 C C . CYS A 1 105 ? -0.904 4.784 -5.197 1.00 92.12 105 CYS A C 1
ATOM 822 O O . CYS A 1 105 ? -1.279 4.259 -6.238 1.00 92.12 105 CYS A O 1
ATOM 824 N N . PHE A 1 106 ? -1.208 4.268 -4.003 1.00 94.25 106 PHE A N 1
ATOM 825 C CA . PHE A 1 106 ? -1.869 2.961 -3.894 1.00 94.25 106 PHE A CA 1
ATOM 826 C C . PHE A 1 106 ? -3.298 2.955 -4.446 1.00 94.25 106 PHE A C 1
ATOM 828 O O . PHE A 1 106 ? -3.561 2.105 -5.294 1.00 94.25 106 PHE A O 1
ATOM 835 N N . PRO A 1 107 ? -4.196 3.890 -4.068 1.00 92.69 107 PRO A N 1
ATOM 836 C CA . PRO A 1 107 ? -5.548 3.917 -4.617 1.00 92.69 107 PRO A CA 1
ATOM 837 C C . PRO A 1 107 ? -5.540 4.021 -6.145 1.00 92.69 107 PRO A C 1
ATOM 839 O O . PRO A 1 107 ? -6.180 3.210 -6.809 1.00 92.69 107 PRO A O 1
ATOM 842 N N . LYS A 1 108 ? -4.748 4.948 -6.715 1.00 94.94 108 LYS A N 1
ATOM 843 C CA . LYS A 1 108 ? -4.713 5.144 -8.171 1.00 94.94 108 LYS A CA 1
ATOM 844 C C . LYS A 1 108 ? -4.162 3.922 -8.903 1.00 94.94 108 LYS A C 1
ATOM 846 O O . LYS A 1 108 ? -4.714 3.539 -9.927 1.00 94.94 108 LYS A O 1
ATOM 851 N N . ASP A 1 109 ? -3.083 3.318 -8.400 1.00 95.56 109 ASP A N 1
ATOM 852 C CA . ASP A 1 109 ? -2.394 2.244 -9.117 1.00 95.56 109 ASP A CA 1
ATOM 853 C C . ASP A 1 109 ? -3.156 0.919 -9.010 1.00 95.56 109 ASP A C 1
ATOM 855 O O . ASP A 1 109 ? -3.234 0.194 -9.998 1.00 95.56 109 ASP A O 1
ATOM 859 N N . VAL A 1 110 ? -3.770 0.618 -7.858 1.00 95.44 110 VAL A N 1
ATOM 860 C CA . VAL A 1 110 ? -4.629 -0.570 -7.701 1.00 95.44 110 VAL A CA 1
ATOM 861 C C . VAL A 1 110 ? -5.861 -0.458 -8.600 1.00 95.44 110 VAL A C 1
ATOM 863 O O . VAL A 1 110 ? -6.160 -1.396 -9.337 1.00 95.44 110 VAL A O 1
ATOM 866 N N . GLN A 1 111 ? -6.523 0.705 -8.613 1.00 94.12 111 GLN A N 1
ATOM 867 C CA . GLN A 1 111 ? -7.672 0.954 -9.488 1.00 94.12 111 GLN A CA 1
ATOM 868 C C . GLN A 1 111 ? -7.291 0.898 -10.969 1.00 94.12 111 GLN A C 1
ATOM 870 O O . GLN A 1 111 ? -8.000 0.288 -11.767 1.00 94.12 111 GLN A O 1
ATOM 875 N N . ALA A 1 112 ? -6.173 1.515 -11.359 1.00 95.81 112 ALA A N 1
ATOM 876 C CA . ALA A 1 112 ? -5.700 1.494 -12.740 1.00 95.81 112 ALA A CA 1
ATOM 877 C C . ALA A 1 112 ? -5.348 0.074 -13.205 1.00 95.81 112 ALA A C 1
ATOM 879 O O . ALA A 1 112 ? -5.692 -0.299 -14.329 1.00 95.81 112 ALA A O 1
ATOM 880 N N . LEU A 1 113 ? -4.728 -0.739 -12.342 1.00 96.06 113 LEU A N 1
ATOM 881 C CA . LEU A 1 113 ? -4.438 -2.138 -12.652 1.00 96.06 113 LEU A CA 1
ATOM 882 C C . LEU A 1 113 ? -5.727 -2.964 -12.778 1.00 96.06 113 LEU A C 1
ATOM 884 O O . LEU A 1 113 ? -5.853 -3.738 -13.723 1.00 96.06 113 LEU A O 1
ATOM 888 N N . GLY A 1 114 ? -6.704 -2.756 -11.888 1.00 95.75 114 GLY A N 1
ATOM 889 C CA . GLY A 1 114 ? -8.025 -3.388 -11.978 1.00 95.75 114 GLY A CA 1
ATOM 890 C C . GLY A 1 114 ? -8.766 -3.029 -13.271 1.00 95.75 114 GLY A C 1
ATOM 891 O O . GLY A 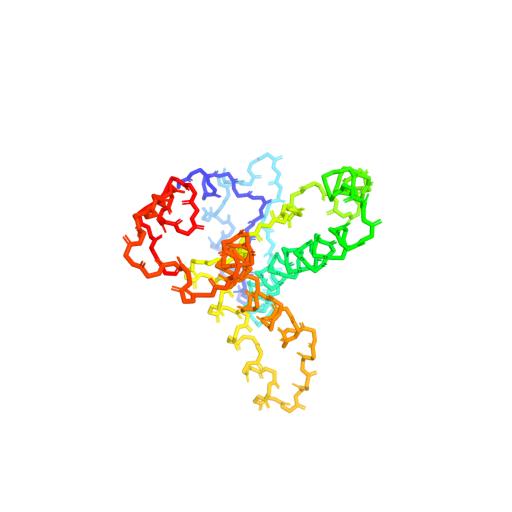1 114 ? -9.254 -3.911 -13.967 1.00 95.75 114 GLY A O 1
ATOM 892 N N . ARG A 1 115 ? -8.757 -1.750 -13.667 1.00 95.62 115 ARG A N 1
ATOM 893 C CA . ARG A 1 115 ? -9.347 -1.308 -14.944 1.00 95.62 115 ARG A CA 1
ATOM 894 C C . ARG A 1 115 ? -8.627 -1.893 -16.153 1.00 95.62 115 ARG A C 1
ATOM 896 O O . ARG A 1 115 ? -9.283 -2.282 -17.112 1.00 95.62 115 ARG A O 1
ATOM 903 N N . THR A 1 116 ? -7.295 -1.955 -16.116 1.00 96.56 116 THR A N 1
ATOM 904 C CA . THR A 1 116 ? -6.504 -2.606 -17.174 1.00 96.56 116 THR A CA 1
ATOM 905 C C . THR A 1 116 ? -6.913 -4.072 -17.315 1.00 96.56 116 THR A C 1
ATOM 907 O O . THR A 1 116 ? -7.103 -4.539 -18.432 1.00 96.56 116 THR A O 1
ATOM 910 N N . ALA A 1 117 ? -7.098 -4.782 -16.197 1.00 96.81 117 ALA A N 1
ATOM 911 C CA . ALA A 1 117 ? -7.572 -6.162 -16.193 1.00 96.81 117 ALA A CA 1
ATOM 912 C C . ALA A 1 117 ? -8.960 -6.301 -16.847 1.00 96.81 117 ALA A C 1
ATOM 914 O O . ALA A 1 117 ? -9.113 -7.091 -17.780 1.00 96.81 117 ALA A O 1
ATOM 915 N N . ASP A 1 118 ? -9.932 -5.473 -16.451 1.00 96.31 118 ASP A N 1
ATOM 916 C CA . ASP A 1 118 ? -11.277 -5.502 -17.040 1.00 96.31 118 ASP A CA 1
ATOM 917 C C . ASP A 1 118 ? -11.239 -5.197 -18.558 1.00 96.31 118 ASP A C 1
ATOM 919 O O . ASP A 1 118 ? -11.916 -5.856 -19.347 1.00 96.31 118 ASP A O 1
ATOM 923 N N . GLN A 1 119 ? -10.399 -4.247 -18.997 1.00 97.31 119 GLN A N 1
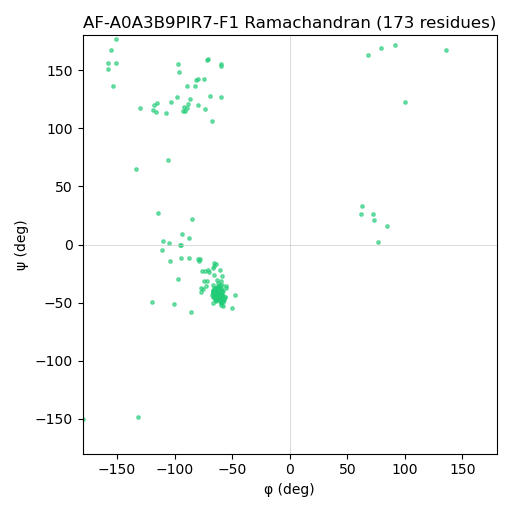ATOM 924 C CA . GLN A 1 119 ? -10.237 -3.880 -20.414 1.00 97.31 119 GLN A CA 1
ATOM 925 C C . GLN A 1 119 ? -9.690 -5.014 -21.288 1.00 97.31 119 GLN A C 1
ATOM 927 O O . GLN A 1 119 ? -10.013 -5.073 -22.474 1.00 97.31 119 GLN A O 1
ATOM 932 N N . ILE A 1 120 ? -8.871 -5.905 -20.725 1.00 97.25 120 ILE A N 1
ATOM 933 C CA . ILE A 1 120 ? -8.348 -7.082 -21.435 1.00 97.25 120 ILE A CA 1
ATOM 934 C C . ILE A 1 120 ? -9.213 -8.334 -21.222 1.00 97.25 120 ILE A C 1
ATOM 936 O O . ILE A 1 120 ? -8.807 -9.426 -21.611 1.00 97.25 120 ILE A O 1
ATOM 940 N N . GLY A 1 121 ? -10.391 -8.192 -20.604 1.00 97.25 121 GLY A N 1
ATOM 941 C CA . GLY A 1 121 ? -11.311 -9.300 -20.341 1.00 97.25 121 GLY A CA 1
ATOM 942 C C . GLY A 1 121 ? -10.857 -10.246 -19.226 1.00 97.25 121 GLY A C 1
ATOM 943 O O . GLY A 1 121 ? -11.298 -11.393 -19.192 1.00 97.25 121 GLY A O 1
ATOM 944 N N . TYR A 1 122 ? -9.975 -9.797 -18.328 1.00 97.75 122 TYR A N 1
ATOM 945 C CA . TYR A 1 122 ? -9.521 -10.568 -17.173 1.00 97.75 122 TYR A CA 1
ATOM 946 C C . TYR A 1 122 ? -10.208 -10.084 -15.895 1.00 97.75 122 TYR A C 1
ATOM 948 O O . TYR A 1 122 ? -10.067 -8.926 -15.505 1.00 97.75 122 TYR A O 1
ATOM 956 N N . ASP A 1 123 ? -10.902 -10.981 -15.194 1.00 96.56 123 ASP A N 1
ATOM 957 C CA . ASP A 1 123 ? -11.423 -10.661 -13.867 1.00 96.56 123 ASP A CA 1
ATOM 958 C C . ASP A 1 123 ? -10.313 -10.776 -12.813 1.00 96.56 123 ASP A C 1
ATOM 960 O O . ASP A 1 123 ? -9.727 -11.841 -12.617 1.00 96.56 123 ASP A O 1
ATOM 964 N N . ALA A 1 124 ? -10.027 -9.671 -12.120 1.00 97.19 124 ALA A N 1
ATOM 965 C CA . ALA A 1 124 ? -9.020 -9.586 -11.064 1.00 97.19 124 ALA A CA 1
ATOM 966 C C . ALA A 1 124 ? -9.667 -9.514 -9.662 1.00 97.19 124 ALA A C 1
ATOM 968 O O . ALA A 1 124 ? -9.623 -8.457 -9.017 1.00 97.19 124 ALA A O 1
ATOM 969 N N . PRO A 1 125 ? -10.240 -10.618 -9.138 1.00 97.75 125 PRO A N 1
ATOM 970 C CA . PRO A 1 125 ? -11.018 -10.600 -7.898 1.00 97.75 125 PRO A CA 1
ATOM 971 C C . PRO A 1 125 ? -10.193 -10.170 -6.681 1.00 97.75 125 PRO A C 1
ATOM 973 O O . PRO A 1 125 ? -10.705 -9.479 -5.802 1.00 97.75 125 PRO A O 1
ATOM 976 N N . LEU A 1 126 ? -8.897 -10.504 -6.644 1.00 97.62 126 LEU A N 1
ATOM 977 C CA . LEU A 1 126 ? -8.014 -10.100 -5.549 1.00 97.62 126 LEU A CA 1
ATOM 978 C C . LEU A 1 126 ? -7.860 -8.573 -5.467 1.00 97.62 126 LEU A C 1
ATOM 980 O O . LEU A 1 126 ? -7.958 -8.012 -4.380 1.00 97.62 126 LEU A O 1
ATOM 984 N N . LEU A 1 127 ? -7.667 -7.884 -6.598 1.00 97.06 127 LEU A N 1
ATOM 985 C CA . LEU A 1 127 ? -7.537 -6.420 -6.609 1.00 97.06 127 LEU A CA 1
ATOM 986 C C . LEU A 1 127 ? -8.836 -5.750 -6.149 1.00 97.06 127 LEU A C 1
ATOM 988 O O . LEU A 1 127 ? -8.800 -4.825 -5.338 1.00 97.06 127 LEU A O 1
ATOM 992 N N . LYS A 1 128 ? -9.979 -6.278 -6.607 1.00 97.19 128 LYS A N 1
ATOM 993 C CA . LYS A 1 128 ? -11.318 -5.821 -6.208 1.00 97.19 128 LYS A CA 1
ATOM 994 C C . LYS A 1 128 ? -11.537 -5.994 -4.698 1.00 97.19 128 LYS A C 1
ATOM 996 O O . LYS A 1 128 ? -12.022 -5.078 -4.036 1.00 97.19 128 LYS A O 1
ATOM 1001 N N . ALA A 1 129 ? -11.121 -7.128 -4.131 1.00 98.19 129 ALA A N 1
ATOM 1002 C CA . ALA A 1 129 ? -11.209 -7.387 -2.694 1.00 98.19 129 ALA A CA 1
ATOM 1003 C C . ALA A 1 129 ? -10.324 -6.434 -1.874 1.00 98.19 129 ALA A C 1
ATOM 1005 O O . ALA A 1 129 ? -10.790 -5.852 -0.896 1.00 98.19 129 ALA A O 1
ATOM 1006 N N . VAL A 1 130 ? -9.075 -6.223 -2.298 1.00 98.12 130 VAL A N 1
ATOM 1007 C CA . VAL A 1 130 ? -8.123 -5.307 -1.646 1.00 98.12 130 VAL A CA 1
ATOM 1008 C C . VAL A 1 130 ? -8.669 -3.879 -1.593 1.00 98.12 130 VAL A C 1
ATOM 1010 O O . VAL A 1 130 ? -8.611 -3.226 -0.550 1.00 98.12 130 VAL A O 1
ATOM 1013 N N . GLU A 1 131 ? -9.244 -3.393 -2.692 1.00 97.12 131 GLU A N 1
ATOM 1014 C CA . GLU A 1 131 ? -9.887 -2.080 -2.725 1.00 97.12 131 GLU A CA 1
ATOM 1015 C C . GLU A 1 131 ? -11.116 -2.017 -1.802 1.00 97.12 131 GLU A C 1
ATOM 1017 O O . GLU A 1 131 ? -11.248 -1.086 -1.003 1.00 97.12 131 GLU A O 1
ATOM 1022 N N . ALA A 1 132 ? -11.991 -3.025 -1.859 1.00 97.75 132 ALA A N 1
ATOM 1023 C CA . ALA A 1 132 ? -13.201 -3.075 -1.044 1.00 97.75 132 ALA A CA 1
ATOM 1024 C C . ALA A 1 132 ? -12.894 -3.096 0.463 1.00 97.75 132 ALA A C 1
ATOM 1026 O O . ALA A 1 132 ? -13.528 -2.367 1.231 1.00 97.75 132 ALA A O 1
ATOM 1027 N N . VAL A 1 133 ? -11.905 -3.889 0.890 1.00 98.31 133 VAL A N 1
ATOM 1028 C CA . VAL A 1 133 ? -11.446 -3.935 2.286 1.00 98.31 133 VAL A CA 1
ATOM 1029 C C . VAL A 1 133 ? -10.933 -2.567 2.725 1.00 98.31 133 VAL A C 1
ATOM 1031 O O . VAL A 1 133 ? -11.347 -2.072 3.773 1.00 98.31 133 VAL A O 1
ATOM 1034 N N . ASN A 1 134 ? -10.096 -1.913 1.915 1.00 98.25 134 ASN A N 1
ATOM 1035 C CA . ASN A 1 134 ? -9.560 -0.598 2.258 1.00 98.25 134 ASN A CA 1
ATOM 1036 C C . ASN A 1 134 ? -10.652 0.477 2.378 1.00 98.25 134 ASN A C 1
ATOM 1038 O O . ASN A 1 134 ? -10.630 1.281 3.310 1.00 98.25 134 ASN A O 1
ATOM 1042 N N . ASN A 1 135 ? -11.631 0.473 1.470 1.00 97.62 135 ASN A N 1
ATOM 1043 C CA . ASN A 1 135 ? -12.748 1.418 1.507 1.00 97.62 135 ASN A CA 1
ATOM 1044 C C . ASN A 1 135 ? -13.602 1.243 2.768 1.00 97.62 135 ASN A C 1
ATOM 1046 O O . ASN A 1 135 ? -13.960 2.237 3.400 1.00 97.62 135 ASN A O 1
ATOM 1050 N N . ARG A 1 136 ? -13.867 -0.002 3.189 1.00 97.62 136 ARG A N 1
ATOM 1051 C CA . ARG A 1 136 ? -14.525 -0.265 4.479 1.00 97.62 136 ARG A CA 1
ATOM 1052 C C . ARG A 1 136 ? -13.667 0.218 5.647 1.00 97.62 136 ARG A C 1
ATOM 1054 O O . ARG A 1 136 ? -14.184 0.909 6.524 1.00 97.62 136 ARG A O 1
ATOM 1061 N N . GLN A 1 137 ? -12.364 -0.069 5.628 1.00 98.12 137 GLN A N 1
ATOM 1062 C CA . GLN A 1 137 ? -11.457 0.249 6.733 1.00 98.12 137 GLN A CA 1
ATOM 1063 C C . GLN A 1 137 ? -11.395 1.746 7.068 1.00 98.12 137 GLN A C 1
ATOM 1065 O O . GLN A 1 137 ? -11.327 2.112 8.242 1.00 98.12 137 GLN A O 1
ATOM 1070 N N . LYS A 1 138 ? -11.502 2.623 6.061 1.00 97.06 138 LYS A N 1
ATOM 1071 C CA . LYS A 1 138 ? -11.546 4.085 6.255 1.00 97.06 138 LYS A CA 1
ATOM 1072 C C . LYS A 1 138 ? -12.732 4.554 7.106 1.00 97.06 138 LYS A C 1
ATOM 1074 O O . LYS A 1 138 ? -12.671 5.624 7.704 1.00 97.06 138 LYS A O 1
ATOM 1079 N N . THR A 1 139 ? -13.797 3.758 7.197 1.00 96.62 139 THR A N 1
ATOM 1080 C CA . THR A 1 139 ? -14.993 4.078 7.997 1.00 96.62 139 THR A CA 1
ATOM 1081 C C . THR A 1 139 ? -14.966 3.472 9.403 1.00 96.62 139 THR A C 1
ATOM 1083 O O . THR A 1 139 ? -15.755 3.869 10.262 1.00 96.62 139 THR A O 1
ATOM 1086 N N . THR A 1 140 ? -14.029 2.557 9.680 1.00 95.81 140 THR A N 1
ATOM 1087 C CA . THR A 1 140 ? -13.971 1.792 10.933 1.00 95.81 140 THR A CA 1
ATOM 1088 C C . THR A 1 140 ? -13.833 2.687 12.166 1.00 95.81 140 THR A C 1
ATOM 1090 O O . THR A 1 140 ? -14.505 2.449 13.169 1.00 95.81 140 THR A O 1
ATOM 1093 N N . LEU A 1 141 ? -13.016 3.747 12.111 1.00 96.06 141 LEU A N 1
ATOM 1094 C CA . LEU A 1 141 ? -12.853 4.670 13.245 1.00 96.06 141 LEU A CA 1
ATOM 1095 C C . LEU A 1 141 ? -14.163 5.384 13.598 1.00 96.06 141 LEU A C 1
ATOM 1097 O O . LEU A 1 141 ? -14.539 5.431 14.769 1.00 96.06 141 LEU A O 1
ATOM 1101 N N . PHE A 1 142 ? -14.884 5.882 12.591 1.00 96.38 142 PHE A N 1
ATOM 1102 C CA . PHE A 1 142 ? -16.181 6.522 12.799 1.00 96.38 142 PHE A CA 1
ATOM 1103 C C . PHE A 1 142 ? -17.205 5.532 13.359 1.00 96.38 142 PHE A C 1
ATOM 1105 O O . PHE A 1 142 ? -17.890 5.844 14.330 1.00 96.38 142 PHE A O 1
ATOM 1112 N N . ALA A 1 143 ? -17.271 4.317 12.808 1.00 95.88 143 ALA A N 1
ATOM 1113 C CA . ALA A 1 143 ? -18.183 3.283 13.289 1.00 95.88 143 ALA A CA 1
ATOM 1114 C C . ALA A 1 143 ? -17.921 2.924 14.763 1.00 95.88 143 ALA A C 1
ATOM 1116 O O . ALA A 1 143 ? -18.859 2.806 15.553 1.00 95.88 143 ALA A O 1
ATOM 1117 N N . LYS A 1 144 ? -16.648 2.806 15.163 1.00 95.44 144 LYS A N 1
ATOM 1118 C CA . LYS A 1 144 ? -16.258 2.563 16.560 1.00 95.44 144 LYS A CA 1
ATOM 1119 C C . LYS A 1 144 ? -16.628 3.728 17.473 1.00 95.44 144 LYS A C 1
ATOM 1121 O O . LYS A 1 144 ? -17.169 3.487 18.550 1.00 95.44 144 LYS A O 1
ATOM 1126 N N . LEU A 1 145 ? -16.364 4.962 17.040 1.00 97.06 145 LEU A N 1
ATOM 1127 C CA . LEU A 1 145 ? -16.718 6.174 17.776 1.00 97.06 145 LEU A CA 1
ATOM 1128 C C . LEU A 1 145 ? -18.233 6.254 17.999 1.00 97.06 145 LEU A C 1
ATOM 1130 O O . LEU A 1 145 ? -18.683 6.376 19.135 1.00 97.06 145 LEU A O 1
ATOM 1134 N N . ALA A 1 146 ? -19.019 6.114 16.931 1.00 97.38 146 ALA A N 1
ATOM 1135 C CA . ALA A 1 146 ? -20.476 6.119 16.996 1.00 97.38 146 ALA A CA 1
ATOM 1136 C C . ALA A 1 146 ? -20.994 5.017 17.929 1.00 97.38 146 ALA A C 1
ATOM 1138 O O . ALA A 1 146 ? -21.804 5.292 18.808 1.00 97.38 146 ALA A O 1
ATOM 1139 N N . ARG A 1 147 ? -20.478 3.786 17.808 1.00 96.31 147 ARG A N 1
ATOM 1140 C CA . ARG A 1 147 ? -20.852 2.667 18.687 1.00 96.31 147 ARG A CA 1
ATOM 11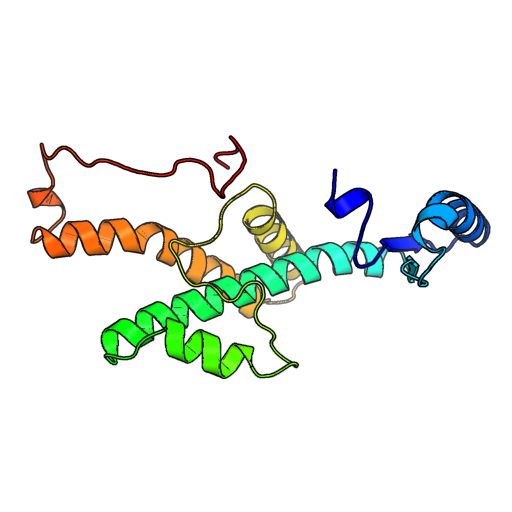41 C C . ARG A 1 147 ? -20.554 2.957 20.158 1.00 96.31 147 ARG A C 1
ATOM 1143 O O . ARG A 1 147 ? -21.398 2.677 21.000 1.00 96.31 147 ARG A O 1
ATOM 1150 N N . HIS A 1 148 ? -19.389 3.524 20.466 1.00 96.56 148 HIS A N 1
ATOM 1151 C CA . HIS A 1 148 ? -19.012 3.869 21.839 1.00 96.56 148 HIS A CA 1
ATOM 1152 C C . HIS A 1 148 ? -19.987 4.870 22.479 1.00 96.56 148 HIS A C 1
ATOM 1154 O O . HIS A 1 148 ? -20.324 4.730 23.650 1.00 96.56 148 HIS A O 1
ATOM 1160 N N . PHE A 1 149 ? -20.485 5.839 21.706 1.00 96.69 149 PHE A N 1
ATOM 1161 C C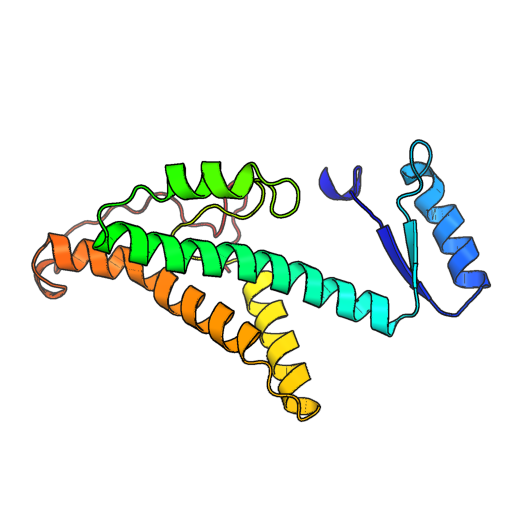A . PHE A 1 149 ? -21.453 6.835 22.176 1.00 96.69 149 PHE A CA 1
ATOM 1162 C C . PHE A 1 149 ? -22.926 6.402 22.052 1.00 96.69 149 PHE A C 1
ATOM 1164 O O . PHE A 1 149 ? -23.812 7.199 22.348 1.00 96.69 149 PHE A O 1
ATOM 1171 N N . GLY A 1 150 ? -23.209 5.158 21.649 1.00 96.12 150 GLY A N 1
ATOM 1172 C CA . GLY A 1 150 ? -24.577 4.634 21.536 1.00 96.12 150 GLY A CA 1
ATOM 1173 C C . GLY A 1 150 ? -25.292 4.953 20.215 1.00 96.12 150 GLY A C 1
ATOM 1174 O O . GLY A 1 150 ? -26.506 4.805 20.127 1.00 96.12 150 GLY A O 1
ATOM 1175 N N . GLY A 1 151 ? -24.562 5.375 19.182 1.00 96.69 151 GLY A N 1
ATOM 1176 C CA . GLY A 1 151 ? -25.078 5.645 17.838 1.00 96.69 151 GLY A CA 1
ATOM 1177 C C . GLY A 1 151 ? -24.550 6.952 17.242 1.00 96.69 151 GLY A C 1
ATOM 1178 O O . GLY A 1 151 ? -23.972 7.787 17.934 1.00 96.69 151 GLY A O 1
ATOM 1179 N N . ALA A 1 152 ? -24.759 7.144 15.936 1.00 95.62 152 ALA A N 1
ATOM 1180 C CA . ALA A 1 152 ? -24.303 8.344 15.227 1.00 95.62 152 ALA A CA 1
ATOM 1181 C C . ALA A 1 152 ? -25.023 9.621 15.700 1.00 95.62 152 ALA A C 1
ATOM 1183 O O . ALA A 1 152 ? -24.381 10.656 15.862 1.00 95.62 152 ALA A O 1
ATOM 1184 N N . GLU A 1 153 ? -26.323 9.540 16.006 1.00 96.69 153 GLU A N 1
ATOM 1185 C CA . GLU A 1 153 ? -27.109 10.677 16.515 1.00 96.69 153 GLU A CA 1
ATOM 1186 C C . GLU A 1 153 ? -26.563 11.224 17.836 1.00 96.69 153 GLU A C 1
ATOM 1188 O O . GLU A 1 153 ? -26.550 12.435 18.061 1.00 96.69 153 GLU A O 1
ATOM 1193 N N . ALA A 1 154 ? -26.028 10.345 18.687 1.00 96.50 154 ALA A N 1
ATOM 1194 C CA . ALA A 1 154 ? -25.433 10.741 19.954 1.00 96.50 154 ALA A CA 1
ATOM 1195 C C . ALA A 1 154 ? -24.170 11.597 19.772 1.00 96.50 154 ALA A C 1
ATOM 1197 O O . ALA A 1 154 ? -23.753 12.258 20.716 1.00 96.50 154 ALA A O 1
ATOM 1198 N N . LEU A 1 155 ? -23.558 11.625 18.581 1.00 96.00 155 LEU A N 1
ATOM 1199 C CA . LEU A 1 155 ? -22.395 12.467 18.292 1.00 96.00 155 LEU A CA 1
ATOM 1200 C C . LEU A 1 155 ? -22.762 13.929 17.996 1.00 96.00 155 LEU A C 1
ATOM 1202 O O . LEU A 1 155 ? -21.876 14.785 17.984 1.00 96.00 155 LEU A O 1
ATOM 1206 N N . LYS A 1 156 ? -24.043 14.244 17.770 1.00 96.31 156 LYS A N 1
ATOM 1207 C CA . LYS A 1 156 ? -24.481 15.599 17.419 1.00 96.31 156 LYS A CA 1
ATOM 1208 C C . LYS A 1 156 ? -24.102 16.601 18.515 1.00 96.31 156 LYS A C 1
ATOM 1210 O O . LYS A 1 156 ? -24.421 16.419 19.686 1.00 96.31 156 LYS A O 1
ATOM 1215 N N . GLY A 1 157 ? -23.416 17.674 18.122 1.00 96.06 157 GLY A N 1
ATOM 1216 C CA . GLY A 1 157 ? -22.961 18.729 19.035 1.00 96.06 157 GLY A CA 1
ATOM 1217 C C . GLY A 1 157 ? -21.737 18.367 19.885 1.00 96.06 157 GLY A C 1
ATOM 1218 O O . GLY A 1 157 ? -21.306 19.194 20.684 1.00 96.06 157 GLY A O 1
ATOM 1219 N N . LYS A 1 158 ? -21.151 17.171 19.725 1.00 96.81 158 LYS A N 1
ATOM 1220 C CA . LYS A 1 158 ? -19.889 16.823 20.389 1.00 96.81 158 LYS A CA 1
ATOM 1221 C C . LYS A 1 158 ? -18.698 17.416 19.642 1.00 96.81 158 LYS A C 1
ATOM 1223 O O . LYS A 1 158 ? -18.636 17.385 18.416 1.00 96.81 158 LYS A O 1
ATOM 1228 N N . THR A 1 159 ? -17.709 17.868 20.402 1.00 97.44 159 THR A N 1
ATOM 1229 C CA . THR A 1 159 ? -16.397 18.250 19.872 1.00 97.44 159 THR A CA 1
ATOM 1230 C C . THR A 1 159 ? -15.490 17.026 19.840 1.00 97.44 159 THR A C 1
ATOM 1232 O O . THR A 1 159 ? -15.239 16.420 20.880 1.00 97.44 159 THR A O 1
ATOM 1235 N N . ILE A 1 160 ? -14.989 16.669 18.656 1.00 97.00 160 ILE A N 1
ATOM 1236 C CA . ILE A 1 160 ? -14.067 15.546 18.451 1.00 97.00 160 ILE A CA 1
ATOM 1237 C C . ILE A 1 160 ? -12.725 16.097 17.974 1.00 97.00 160 ILE A C 1
ATOM 1239 O O . ILE A 1 160 ? -12.657 16.770 16.947 1.00 97.00 160 ILE A O 1
ATOM 1243 N N . ALA A 1 161 ? -11.655 15.811 18.713 1.00 97.69 161 ALA A N 1
ATOM 1244 C CA . ALA A 1 161 ? -10.299 16.122 18.281 1.00 97.69 161 ALA A CA 1
ATOM 1245 C C . ALA A 1 161 ? -9.788 15.034 17.324 1.00 97.69 161 ALA A C 1
ATOM 1247 O O . ALA A 1 161 ? -9.957 13.844 17.587 1.00 97.69 161 ALA A O 1
ATOM 1248 N N . VAL A 1 162 ? -9.141 15.441 16.231 1.00 96.75 162 VAL A N 1
ATOM 1249 C CA . VAL A 1 162 ? -8.513 14.538 15.257 1.00 96.75 162 VAL A CA 1
ATOM 1250 C C . VAL A 1 162 ? -7.019 14.818 15.247 1.00 96.75 162 VAL A C 1
ATOM 1252 O O . VAL A 1 162 ? -6.602 15.940 14.959 1.00 96.75 162 VAL A O 1
ATOM 1255 N N . TRP A 1 163 ? -6.210 13.809 15.575 1.00 96.44 163 TRP A N 1
ATOM 1256 C CA . TRP A 1 163 ? -4.756 13.933 15.563 1.00 96.44 163 TRP A CA 1
ATOM 1257 C C . TRP A 1 163 ? -4.164 13.167 14.381 1.00 96.44 163 TRP A C 1
ATOM 1259 O O . TRP A 1 163 ? -4.229 11.941 14.329 1.00 96.44 163 TRP A O 1
ATOM 1269 N N . GLY A 1 164 ? -3.592 13.915 13.437 1.00 94.94 164 GLY A N 1
ATOM 1270 C CA . GLY A 1 164 ? -3.135 13.401 12.147 1.00 94.94 164 GLY A CA 1
ATOM 1271 C C . GLY A 1 164 ? -4.150 13.702 11.046 1.00 94.94 164 GLY A C 1
ATOM 1272 O O . GLY A 1 164 ? -5.317 13.342 11.151 1.00 94.94 164 GLY A O 1
ATOM 1273 N N . LEU A 1 165 ? -3.694 14.402 10.007 1.00 94.62 165 LEU A N 1
ATOM 1274 C CA . LEU A 1 165 ? -4.517 14.790 8.857 1.00 94.62 165 LEU A CA 1
ATOM 1275 C C . LEU A 1 165 ? -3.958 14.195 7.565 1.00 94.62 165 LEU A C 1
ATOM 1277 O O . LEU A 1 165 ? -4.693 13.559 6.815 1.00 94.62 165 LEU A O 1
ATOM 1281 N N . ALA A 1 166 ? -2.654 14.361 7.337 1.00 95.31 166 ALA A N 1
ATOM 1282 C CA . ALA A 1 166 ? -1.979 13.797 6.178 1.00 95.31 166 ALA A CA 1
ATOM 1283 C C . ALA A 1 166 ? -2.093 12.267 6.130 1.00 95.31 166 ALA A C 1
ATOM 1285 O O . ALA A 1 166 ? -2.184 11.600 7.164 1.00 95.31 166 ALA A O 1
ATOM 1286 N N . PHE A 1 167 ? -2.016 11.695 4.925 1.00 91.94 167 PHE A N 1
ATOM 1287 C CA . PHE A 1 167 ? -2.226 10.254 4.724 1.00 91.94 167 PHE A CA 1
ATOM 1288 C C . PHE A 1 167 ? -1.151 9.368 5.382 1.00 91.94 167 PHE A C 1
ATOM 1290 O O . PHE A 1 167 ? -1.350 8.163 5.550 1.00 91.94 167 PHE A O 1
ATOM 1297 N N . LYS A 1 168 ? 0.012 9.947 5.713 1.00 91.44 168 LYS A N 1
ATOM 1298 C CA . LYS A 1 168 ? 1.107 9.312 6.455 1.00 91.44 168 LYS A CA 1
ATOM 1299 C C . LYS A 1 168 ? 1.965 10.370 7.173 1.00 91.44 168 LYS A C 1
ATOM 1301 O O . LYS A 1 168 ? 1.875 11.550 6.836 1.00 91.44 168 LYS A O 1
ATOM 1306 N N . PRO A 1 169 ? 2.848 9.977 8.108 1.00 93.06 169 PRO A N 1
ATOM 1307 C CA . PRO A 1 169 ? 3.797 10.900 8.729 1.00 93.06 169 PRO A CA 1
ATOM 1308 C C . PRO A 1 169 ? 4.747 11.567 7.721 1.00 93.06 169 PRO A C 1
ATOM 1310 O O . PRO A 1 169 ? 5.077 10.989 6.682 1.00 93.06 169 PRO A O 1
ATOM 1313 N N . ASN A 1 170 ? 5.267 12.742 8.086 1.00 91.88 170 ASN A N 1
ATOM 1314 C CA . ASN A 1 170 ? 6.305 13.478 7.346 1.00 91.88 170 ASN A CA 1
ATOM 1315 C C . ASN A 1 170 ? 5.898 13.930 5.928 1.00 91.88 170 ASN A C 1
ATOM 1317 O O . ASN A 1 170 ? 6.732 13.980 5.024 1.00 91.88 170 ASN A O 1
ATOM 1321 N N . THR A 1 171 ? 4.621 14.251 5.718 1.00 91.75 171 THR A N 1
ATOM 1322 C CA . THR A 1 171 ? 4.108 14.896 4.501 1.00 91.75 171 THR A CA 1
ATOM 1323 C C . THR A 1 171 ? 2.878 15.735 4.842 1.00 91.75 171 THR A C 1
ATOM 1325 O O . THR A 1 171 ? 2.223 15.491 5.851 1.00 91.75 171 THR A O 1
ATOM 1328 N N . ASP A 1 172 ? 2.588 16.727 4.014 1.00 91.25 172 ASP A N 1
ATOM 1329 C CA . ASP A 1 172 ? 1.374 17.544 4.001 1.00 91.25 172 ASP A CA 1
ATOM 1330 C C . ASP A 1 172 ? 0.312 17.018 3.014 1.00 91.25 172 ASP A C 1
ATOM 1332 O O . ASP A 1 172 ? -0.767 17.592 2.897 1.00 91.25 172 ASP A O 1
ATOM 1336 N N . ASP A 1 173 ? 0.597 15.924 2.300 1.00 89.44 173 ASP A N 1
ATOM 1337 C CA . ASP A 1 173 ? -0.311 15.347 1.312 1.00 89.44 173 ASP A CA 1
ATOM 1338 C C . ASP A 1 173 ? -1.558 14.731 1.977 1.00 89.44 173 ASP A C 1
ATOM 1340 O O . ASP A 1 173 ? -1.468 13.894 2.881 1.00 89.44 173 ASP A O 1
ATOM 1344 N N . MET A 1 174 ? -2.730 15.138 1.487 1.00 91.88 174 MET A N 1
ATOM 1345 C CA . MET A 1 174 ? -4.061 14.772 1.993 1.00 91.88 174 MET A CA 1
ATOM 1346 C C . MET A 1 174 ? -4.843 13.846 1.041 1.00 91.88 174 MET A C 1
ATOM 1348 O O . MET A 1 174 ? -6.019 13.582 1.286 1.00 91.88 174 MET A O 1
ATOM 1352 N N . ARG A 1 175 ? -4.235 13.421 -0.076 1.00 86.69 175 ARG A N 1
ATOM 1353 C CA . ARG A 1 175 ? -4.890 12.611 -1.122 1.00 86.69 175 ARG A CA 1
ATOM 1354 C C . ARG A 1 175 ? -5.123 11.155 -0.723 1.00 86.69 175 ARG A C 1
ATOM 1356 O O . ARG A 1 175 ? -4.393 10.634 0.151 1.00 86.69 175 ARG A O 1
#

Foldseek 3Di:
DVCVLAPQAAEDADPDPVVVVVVCVVCVVNPVVHHRYDYDHPVVSVVVLLVVLLVLLLLALVLQVVCVVCVVVVHDSVVVLVVVQVPPVSHNPSNDYDLAADDDRNVVSLVVVCVVCVVVVHHDVSSVSSNVSRVVSNCVVVVVVQVVLPHPVSCPPDDDDDDDQARDPPDPHND

Radius of gyration: 20.63 Å; Cα contacts (8 Å, |Δi|>4): 167; chains: 1; bounding box: 56×34×50 Å

Sequence (175 aa):
VGDFLKPDRIIIGTRSAKAQERMRELYEPFNRNHERTMFMDVKSAELTKYAANAMLATKISFMNELANMAEILGADIEEVRKGIGADPRIGYHFIYPGCGYGGSCFPKDVQALGRTADQIGYDAPLLKAVEAVNNRQKTTLFAKLARHFGGAEALKGKTIAVWGLAFKPNTDDMR